Protein AF-A0A1Y4S9S2-F1 (afdb_monomer)

Solvent-accessible surface area (backbone atoms only — not comparable to full-atom values): 6920 Å² total; per-residue (Å²): 134,66,67,66,60,55,54,52,51,51,54,51,50,51,50,52,50,50,51,50,53,52,51,60,75,74,40,92,67,53,70,67,64,55,49,55,54,52,52,53,52,50,52,51,52,50,48,70,76,40,52,66,63,48,46,54,54,21,59,74,75,66,49,92,49,50,64,55,53,53,49,54,52,50,52,50,54,49,49,53,53,50,53,53,50,50,53,56,48,54,53,50,52,50,52,54,50,52,53,53,51,52,53,54,49,54,55,48,52,57,54,51,54,55,53,51,56,56,56,61,76,76,110

pLDDT: mean 79.93, std 11.78, range [45.0, 95.88]

Radius of gyration: 26.82 Å; Cα contacts (8 Å, |Δi|>4): 16; chains: 1; bounding box: 66×36×76 Å

Mean predicted aligned error: 12.56 Å

Foldseek 3Di:
DDPVVVVVVVVVVVVVVVVVVVVVVPDPPDPVVVVVVVVVVVVVVVCVVCVPVLVVVCVVVVHPDSVVVVVVVVVVVVVVVVVVVVVVVVVVVVVVVVVVVVVVVVVVVVVVVVVVVVVVVVD

Structure (mmCIF, N/CA/C/O backbone):
data_AF-A0A1Y4S9S2-F1
#
_entry.id   AF-A0A1Y4S9S2-F1
#
loop_
_atom_site.group_PDB
_atom_site.id
_atom_site.type_symbol
_atom_site.label_atom_id
_atom_site.label_alt_id
_atom_site.label_comp_id
_atom_site.label_asym_id
_atom_site.label_entity_id
_atom_site.label_seq_id
_atom_site.pdbx_PDB_ins_code
_atom_site.Cartn_x
_atom_site.Cartn_y
_atom_site.Cartn_z
_atom_site.occupancy
_atom_site.B_iso_or_equiv
_atom_site.auth_seq_id
_atom_site.auth_comp_id
_atom_site.auth_asym_id
_atom_site.auth_atom_id
_atom_site.pdbx_PDB_model_num
ATOM 1 N N . MET A 1 1 ? 31.345 -13.282 -11.438 1.00 52.09 1 MET A N 1
ATOM 2 C CA . MET A 1 1 ? 30.052 -12.894 -10.831 1.00 52.09 1 MET A CA 1
ATOM 3 C C . MET A 1 1 ? 29.555 -14.051 -9.983 1.00 52.09 1 MET A C 1
ATOM 5 O O . MET A 1 1 ? 29.360 -15.137 -10.509 1.00 52.09 1 MET A O 1
ATOM 9 N N . SER A 1 2 ? 29.512 -13.843 -8.668 1.00 60.62 2 SER A N 1
ATOM 10 C CA . SER A 1 2 ? 29.501 -14.897 -7.649 1.00 60.62 2 SER A CA 1
ATOM 11 C C . SER A 1 2 ? 28.221 -15.745 -7.669 1.00 60.62 2 SER A C 1
ATOM 13 O O . SER A 1 2 ? 27.110 -15.232 -7.546 1.00 60.62 2 SER A O 1
ATOM 15 N N . THR A 1 3 ? 28.394 -17.061 -7.787 1.00 78.38 3 THR A N 1
ATOM 16 C CA . THR A 1 3 ? 27.365 -18.112 -7.698 1.00 78.38 3 THR A CA 1
ATOM 17 C C . THR A 1 3 ? 26.517 -17.996 -6.426 1.00 78.38 3 THR A C 1
ATOM 19 O O . THR A 1 3 ? 25.351 -18.379 -6.429 1.00 78.38 3 THR A O 1
ATOM 22 N N . VAL A 1 4 ? 27.066 -17.385 -5.371 1.00 82.38 4 VAL A N 1
ATOM 23 C CA . VAL A 1 4 ? 26.377 -17.102 -4.104 1.00 82.38 4 VAL A CA 1
ATOM 24 C C . VAL A 1 4 ? 25.184 -16.164 -4.312 1.00 82.38 4 VAL A C 1
ATOM 26 O O . VAL A 1 4 ? 24.110 -16.430 -3.781 1.00 82.38 4 VAL A O 1
ATOM 29 N N . PHE A 1 5 ? 25.312 -15.129 -5.154 1.00 75.50 5 PHE A N 1
ATOM 30 C CA . PHE A 1 5 ? 24.183 -14.244 -5.472 1.00 75.50 5 PHE A CA 1
ATOM 31 C C . PHE A 1 5 ? 23.052 -14.998 -6.179 1.00 75.50 5 PHE A C 1
ATOM 33 O O . PHE A 1 5 ? 21.885 -14.756 -5.886 1.00 75.50 5 PHE A O 1
ATOM 40 N N . ARG A 1 6 ? 23.374 -15.950 -7.067 1.00 79.06 6 ARG A N 1
ATOM 41 C CA . ARG A 1 6 ? 22.359 -16.779 -7.742 1.00 79.06 6 ARG A CA 1
ATOM 42 C C . ARG A 1 6 ? 21.609 -17.672 -6.759 1.00 79.06 6 ARG A C 1
ATOM 44 O O . ARG A 1 6 ? 20.389 -17.746 -6.837 1.00 79.06 6 ARG A O 1
ATOM 51 N N . VAL A 1 7 ? 22.316 -18.314 -5.829 1.00 87.56 7 VAL A N 1
ATOM 52 C CA . VAL A 1 7 ? 21.688 -19.184 -4.822 1.00 87.56 7 VAL A CA 1
ATOM 53 C C . VAL A 1 7 ? 20.784 -18.376 -3.891 1.00 87.56 7 VAL A C 1
ATOM 55 O O . VAL A 1 7 ? 19.641 -18.767 -3.676 1.00 87.56 7 VAL A O 1
ATOM 58 N N . ILE A 1 8 ? 21.243 -17.216 -3.411 1.00 85.75 8 ILE A N 1
ATOM 59 C CA . ILE A 1 8 ? 20.430 -16.326 -2.568 1.00 85.75 8 ILE A CA 1
ATOM 60 C C . ILE A 1 8 ? 19.172 -15.872 -3.317 1.00 85.75 8 ILE A C 1
ATOM 62 O O . ILE A 1 8 ? 18.078 -15.948 -2.765 1.00 85.75 8 ILE A O 1
ATOM 66 N N . LEU A 1 9 ? 19.300 -15.464 -4.584 1.00 82.19 9 LEU A N 1
ATOM 67 C CA . LEU A 1 9 ? 18.153 -15.049 -5.394 1.00 82.19 9 LEU A CA 1
ATOM 68 C C . LEU A 1 9 ? 17.136 -16.178 -5.593 1.00 82.19 9 LEU A C 1
ATOM 70 O O . LEU A 1 9 ? 15.937 -15.926 -5.501 1.00 82.19 9 LEU A O 1
ATOM 74 N N . ILE A 1 10 ? 17.591 -17.413 -5.818 1.00 87.88 10 ILE A N 1
ATOM 75 C CA . ILE A 1 10 ? 16.707 -18.578 -5.965 1.00 87.88 10 ILE A CA 1
ATOM 76 C C . ILE A 1 10 ? 15.980 -18.873 -4.650 1.00 87.88 10 ILE A C 1
ATOM 78 O O . ILE A 1 10 ? 14.766 -19.061 -4.653 1.00 87.88 10 ILE A O 1
ATOM 82 N N . VAL A 1 11 ? 16.693 -18.872 -3.521 1.00 90.62 11 VAL A N 1
ATOM 83 C CA . VAL A 1 11 ? 16.102 -19.146 -2.202 1.00 90.62 11 VAL A CA 1
ATOM 84 C C . VAL A 1 11 ? 15.089 -18.069 -1.818 1.00 90.62 11 VAL A C 1
ATOM 86 O O . VAL A 1 11 ? 13.979 -18.398 -1.406 1.00 90.62 11 VAL A O 1
ATOM 89 N N . VAL A 1 12 ? 15.433 -16.792 -2.005 1.00 87.19 12 VAL A N 1
ATOM 90 C CA . VAL A 1 12 ? 14.524 -15.667 -1.746 1.00 87.19 12 VAL A CA 1
ATOM 91 C C . VAL A 1 12 ? 13.315 -15.737 -2.676 1.00 87.19 12 VAL A C 1
ATOM 93 O O . VAL A 1 12 ? 12.193 -15.636 -2.199 1.00 87.19 12 VAL A O 1
ATOM 96 N N . SER A 1 13 ? 13.509 -16.000 -3.971 1.00 77.19 13 SER A N 1
ATOM 97 C CA . SER A 1 13 ? 12.412 -16.148 -4.935 1.00 77.19 13 SER A CA 1
ATOM 98 C C . SER A 1 13 ? 11.460 -17.288 -4.565 1.00 77.19 13 SER A C 1
ATOM 100 O O . SER A 1 13 ? 10.243 -17.090 -4.576 1.00 77.19 13 SER A O 1
ATOM 102 N N . LEU A 1 14 ? 11.982 -18.456 -4.178 1.00 88.88 14 LEU A N 1
ATOM 103 C CA . LEU A 1 14 ? 11.169 -19.593 -3.741 1.00 88.88 14 LEU A CA 1
ATOM 104 C C . LEU A 1 14 ? 10.422 -19.290 -2.440 1.00 88.88 14 LEU A C 1
ATOM 106 O O . LEU A 1 14 ? 9.231 -19.581 -2.349 1.00 88.88 14 LEU A O 1
ATOM 110 N N . LEU A 1 15 ? 11.077 -18.653 -1.464 1.00 86.88 15 LEU A N 1
ATOM 111 C CA . LEU A 1 15 ? 10.440 -18.218 -0.219 1.00 86.88 15 LEU A CA 1
ATOM 112 C C . LEU A 1 15 ? 9.332 -17.198 -0.475 1.00 86.88 15 LEU A C 1
ATOM 114 O O . LEU A 1 15 ? 8.230 -17.352 0.047 1.00 86.88 15 LEU A O 1
ATOM 118 N N . THR A 1 16 ? 9.591 -16.187 -1.301 1.00 76.81 16 THR A N 1
ATOM 119 C CA . THR A 1 16 ? 8.603 -15.174 -1.683 1.00 76.81 16 THR A CA 1
ATOM 120 C C . THR A 1 16 ? 7.426 -15.816 -2.413 1.00 76.81 16 THR A C 1
ATOM 122 O O . THR A 1 16 ? 6.278 -15.542 -2.076 1.00 76.81 16 THR A O 1
ATOM 125 N N . THR A 1 17 ? 7.691 -16.727 -3.350 1.00 77.81 17 THR A N 1
ATOM 126 C CA . THR A 1 17 ? 6.655 -17.451 -4.101 1.00 77.81 17 THR A CA 1
ATOM 127 C C . THR A 1 17 ? 5.808 -18.321 -3.176 1.00 77.81 17 THR A C 1
ATOM 129 O O . THR A 1 17 ? 4.581 -18.277 -3.238 1.00 77.81 17 THR A O 1
ATOM 132 N N . PHE A 1 18 ? 6.440 -19.064 -2.265 1.00 84.25 18 PHE A N 1
ATOM 133 C CA . PHE A 1 18 ? 5.747 -19.890 -1.279 1.00 84.25 18 PHE A CA 1
ATOM 134 C C . PHE A 1 18 ? 4.905 -19.047 -0.316 1.00 84.25 18 PHE A C 1
ATOM 136 O O . PHE A 1 18 ? 3.756 -19.387 -0.032 1.00 84.25 18 PHE A O 1
ATOM 143 N N . TYR A 1 19 ? 5.444 -17.920 0.151 1.00 76.25 19 TYR A N 1
ATOM 144 C CA . TYR A 1 19 ? 4.732 -16.998 1.029 1.00 76.25 19 TYR A CA 1
ATOM 145 C C . TYR A 1 19 ? 3.510 -16.396 0.327 1.00 76.25 19 TYR A C 1
ATOM 147 O O . TYR A 1 19 ? 2.422 -16.401 0.897 1.00 76.25 19 TYR A O 1
ATOM 155 N N . ILE A 1 20 ? 3.656 -15.958 -0.929 1.00 70.75 20 ILE A N 1
ATOM 156 C CA . ILE A 1 20 ? 2.556 -15.444 -1.757 1.00 70.75 20 ILE A CA 1
ATOM 157 C C . ILE A 1 20 ? 1.492 -16.526 -1.980 1.00 70.75 20 ILE A C 1
ATOM 159 O O . ILE A 1 20 ? 0.319 -16.271 -1.721 1.00 70.75 20 ILE A O 1
ATOM 163 N N . LEU A 1 21 ? 1.876 -17.744 -2.379 1.00 72.81 21 LEU A N 1
ATOM 164 C CA . LEU A 1 21 ? 0.946 -18.862 -2.598 1.00 72.81 21 LEU A CA 1
ATOM 165 C C . LEU A 1 21 ? 0.169 -19.230 -1.329 1.00 72.81 21 LEU A C 1
ATOM 167 O O . LEU A 1 21 ? -1.046 -19.432 -1.375 1.00 72.81 21 LEU A O 1
ATOM 171 N N . LYS A 1 22 ? 0.851 -19.280 -0.179 1.00 69.88 22 LYS A N 1
ATOM 172 C CA . LYS A 1 22 ? 0.212 -19.549 1.114 1.00 69.88 22 LYS A CA 1
ATOM 173 C C . LYS A 1 22 ? -0.766 -18.436 1.491 1.00 69.88 22 LYS A C 1
ATOM 175 O O . LYS A 1 22 ? -1.872 -18.733 1.940 1.00 69.88 22 LYS A O 1
ATOM 180 N N . LYS A 1 23 ? -0.394 -17.172 1.256 1.00 59.22 23 LYS A N 1
ATOM 181 C CA . LYS A 1 23 ? -1.247 -16.006 1.525 1.00 59.22 23 LYS A CA 1
ATOM 182 C C . LYS A 1 23 ? -2.487 -15.980 0.619 1.00 59.22 23 LYS A C 1
ATOM 184 O O . LYS A 1 23 ? -3.575 -15.705 1.111 1.00 59.22 23 LYS A O 1
ATOM 189 N N . ILE A 1 24 ? -2.336 -16.334 -0.663 1.00 62.34 24 ILE A N 1
ATOM 190 C CA . ILE A 1 24 ? -3.434 -16.453 -1.642 1.00 62.34 24 ILE A CA 1
ATOM 191 C C . ILE A 1 24 ? -4.425 -17.551 -1.240 1.00 62.34 24 ILE A C 1
ATOM 193 O O . ILE A 1 24 ? -5.630 -17.372 -1.376 1.00 62.34 24 ILE A O 1
ATOM 197 N N . ARG A 1 25 ? -3.939 -18.691 -0.733 1.00 56.62 25 ARG A N 1
ATOM 198 C CA . ARG A 1 25 ? -4.802 -19.828 -0.378 1.00 56.62 25 ARG A CA 1
ATOM 199 C C . ARG A 1 25 ? -5.514 -19.665 0.971 1.00 56.62 25 ARG A C 1
ATOM 201 O O . ARG A 1 25 ? -6.569 -20.263 1.153 1.00 56.62 25 ARG A O 1
ATOM 208 N N . GLN A 1 26 ? -4.949 -18.911 1.920 1.00 49.69 26 GLN A N 1
ATOM 209 C CA . GLN A 1 26 ? -5.504 -18.793 3.280 1.00 49.69 26 GLN A CA 1
ATOM 210 C C . GLN A 1 26 ? -6.431 -17.600 3.511 1.00 49.69 26 GLN A C 1
ATOM 212 O O . GLN A 1 26 ? -7.182 -17.620 4.482 1.00 49.69 26 GLN A O 1
ATOM 217 N N . SER A 1 27 ? -6.447 -16.606 2.629 1.00 45.00 27 SER A N 1
ATOM 218 C CA . SER A 1 27 ? -7.329 -15.457 2.793 1.00 45.00 27 SER A CA 1
ATOM 219 C C . SER A 1 27 ? -8.084 -15.184 1.510 1.00 45.00 27 SER A C 1
ATOM 221 O O . SER A 1 27 ? -7.522 -15.238 0.421 1.00 45.00 27 SER A O 1
ATOM 223 N N . LYS A 1 28 ? -9.343 -14.778 1.667 1.00 48.00 28 LYS A N 1
ATOM 224 C CA . LYS A 1 28 ? -10.078 -13.887 0.765 1.00 48.00 28 LYS A CA 1
ATOM 225 C C . LYS A 1 28 ? -9.296 -12.573 0.551 1.00 48.00 28 LYS A C 1
ATOM 227 O O . LYS A 1 28 ? -9.800 -11.501 0.865 1.00 48.00 28 LYS A O 1
ATOM 232 N N . LEU A 1 29 ? -8.033 -12.635 0.130 1.00 49.22 29 LEU A N 1
ATOM 233 C CA . LEU A 1 29 ? -7.246 -11.461 -0.200 1.00 49.22 29 LEU A CA 1
ATOM 234 C C . LEU A 1 29 ? -7.901 -10.879 -1.435 1.00 49.22 29 LEU A C 1
ATOM 236 O O . LEU A 1 29 ? -7.838 -11.462 -2.516 1.00 49.22 29 LEU A O 1
ATOM 240 N N . GLN A 1 30 ? -8.622 -9.792 -1.182 1.00 52.72 30 GLN A N 1
ATOM 241 C CA . GLN A 1 30 ? -9.457 -9.069 -2.116 1.00 52.72 30 GLN A CA 1
ATOM 242 C C . GLN A 1 30 ? -8.754 -8.991 -3.465 1.00 52.72 30 GLN A C 1
ATOM 244 O O . GLN A 1 30 ? -7.582 -8.620 -3.556 1.00 52.72 30 GLN A O 1
ATOM 249 N N . ILE A 1 31 ? -9.498 -9.349 -4.506 1.00 54.12 31 ILE A N 1
ATOM 250 C CA . ILE A 1 31 ? -9.125 -9.222 -5.916 1.00 54.12 31 ILE A CA 1
ATOM 251 C C . ILE A 1 31 ? -8.441 -7.858 -6.191 1.00 54.12 31 ILE A C 1
ATOM 253 O O . ILE A 1 31 ? -7.527 -7.790 -7.010 1.00 54.12 31 ILE A O 1
ATOM 257 N N . GLU A 1 32 ? -8.778 -6.813 -5.424 1.00 57.97 32 GLU A N 1
ATOM 258 C CA . GLU A 1 32 ? -8.104 -5.505 -5.374 1.00 57.97 32 GLU A CA 1
ATOM 259 C C . GLU A 1 32 ? -6.574 -5.551 -5.243 1.00 57.97 32 GLU A C 1
ATOM 261 O O . GLU A 1 32 ? -5.880 -4.891 -6.019 1.00 57.97 32 GLU A O 1
ATOM 266 N N . TYR A 1 33 ? -6.006 -6.332 -4.317 1.00 66.94 33 TYR A N 1
ATOM 267 C CA . TYR A 1 33 ? -4.549 -6.340 -4.132 1.00 66.94 33 TYR A CA 1
ATOM 268 C C . TYR A 1 33 ? -3.828 -7.004 -5.307 1.00 66.94 33 TYR A C 1
ATOM 270 O O . TYR A 1 33 ? -2.746 -6.562 -5.697 1.00 66.94 33 TYR A O 1
ATOM 278 N N . ALA A 1 34 ? -4.418 -8.051 -5.890 1.00 70.94 34 ALA A N 1
ATOM 279 C CA . ALA A 1 34 ? -3.856 -8.729 -7.054 1.00 70.94 34 ALA A CA 1
ATOM 280 C C . ALA A 1 34 ? -3.894 -7.834 -8.303 1.00 70.94 34 ALA A C 1
ATOM 282 O O . ALA A 1 34 ? -2.924 -7.814 -9.058 1.00 70.94 34 ALA A O 1
ATOM 283 N N . ILE A 1 35 ? -4.961 -7.046 -8.484 1.00 75.31 35 ILE A N 1
ATOM 284 C CA . ILE A 1 35 ? -5.088 -6.093 -9.595 1.00 75.31 35 ILE A CA 1
ATOM 285 C C . ILE A 1 35 ? -3.940 -5.081 -9.584 1.00 75.31 35 ILE A C 1
ATOM 287 O O . ILE A 1 35 ? -3.328 -4.867 -10.629 1.00 75.31 35 ILE A O 1
ATOM 291 N N . PHE A 1 36 ? -3.591 -4.505 -8.426 1.00 78.19 36 PHE A N 1
ATOM 292 C CA . PHE A 1 36 ? -2.463 -3.569 -8.333 1.00 78.19 36 PHE A CA 1
ATOM 293 C C . PHE A 1 36 ? -1.154 -4.204 -8.823 1.00 78.19 36 PHE A C 1
ATOM 295 O O . PHE A 1 36 ? -0.444 -3.610 -9.631 1.00 78.19 36 PHE A O 1
ATOM 302 N N . TRP A 1 37 ? -0.851 -5.430 -8.383 1.00 78.81 37 TRP A N 1
ATOM 303 C CA . TRP A 1 37 ? 0.366 -6.144 -8.786 1.00 78.81 37 TRP A CA 1
ATOM 304 C C . TRP A 1 37 ? 0.371 -6.545 -10.264 1.00 78.81 37 TRP A C 1
ATOM 306 O O . TRP A 1 37 ? 1.412 -6.452 -10.914 1.00 78.81 37 TRP A O 1
ATOM 316 N N . ILE A 1 38 ? -0.775 -6.952 -10.813 1.00 78.50 38 ILE A N 1
ATOM 317 C CA . ILE A 1 38 ? -0.923 -7.261 -12.242 1.00 78.50 38 ILE A CA 1
ATOM 318 C C . ILE A 1 38 ? -0.703 -5.999 -13.084 1.00 78.50 38 ILE A C 1
ATOM 320 O O . ILE A 1 38 ? 0.043 -6.031 -14.061 1.00 78.50 38 ILE A O 1
ATOM 324 N N . LEU A 1 39 ? -1.297 -4.873 -12.685 1.00 81.00 39 LEU A N 1
ATOM 325 C CA . LEU A 1 39 ? -1.157 -3.592 -13.378 1.00 81.00 39 LEU A CA 1
ATOM 326 C C . LEU A 1 39 ? 0.290 -3.082 -13.298 1.00 81.00 39 LEU A C 1
ATOM 328 O O . LEU A 1 39 ? 0.855 -2.656 -14.303 1.00 81.00 39 LEU A O 1
ATOM 332 N N . PHE A 1 40 ? 0.930 -3.228 -12.137 1.00 82.38 40 PHE A N 1
ATOM 333 C CA . PHE A 1 40 ? 2.346 -2.922 -11.930 1.00 82.38 40 PHE A CA 1
ATOM 334 C C . PHE A 1 40 ? 3.266 -3.751 -12.842 1.00 82.38 40 PHE A C 1
ATOM 336 O O . PHE A 1 40 ? 4.162 -3.203 -13.486 1.00 82.38 40 PHE A O 1
ATOM 343 N N . ALA A 1 41 ? 3.020 -5.061 -12.950 1.00 82.38 41 ALA A N 1
ATOM 344 C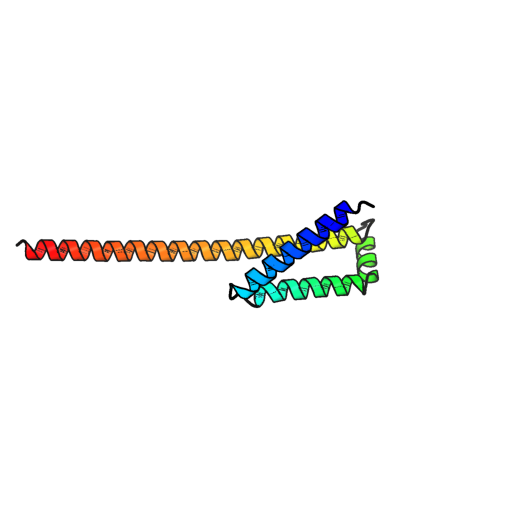 CA . ALA A 1 41 ? 3.741 -5.935 -13.874 1.00 82.38 41 ALA A CA 1
ATOM 345 C C . ALA A 1 41 ? 3.495 -5.549 -15.345 1.00 82.38 41 ALA A C 1
ATOM 347 O O . ALA A 1 41 ? 4.429 -5.548 -16.145 1.00 82.38 41 ALA A O 1
ATOM 348 N N . GLY A 1 42 ? 2.268 -5.155 -15.696 1.00 85.50 42 GLY A N 1
ATOM 349 C CA . GLY A 1 42 ? 1.933 -4.639 -17.025 1.00 85.50 42 GLY A CA 1
ATOM 350 C C . GLY A 1 42 ? 2.713 -3.371 -17.383 1.00 85.50 42 GLY A C 1
ATOM 351 O O . GLY A 1 42 ? 3.288 -3.290 -18.467 1.00 85.50 42 GLY A O 1
ATOM 352 N N . VAL A 1 43 ? 2.813 -2.412 -16.456 1.00 83.25 43 VAL A N 1
ATOM 353 C CA . VAL A 1 43 ? 3.613 -1.185 -16.634 1.00 83.25 43 VAL A CA 1
ATOM 354 C C . VAL A 1 43 ? 5.099 -1.509 -16.821 1.00 83.25 43 VAL A C 1
ATOM 356 O O . VAL A 1 43 ? 5.747 -0.918 -17.683 1.00 83.25 43 VAL A O 1
ATOM 359 N N . LEU A 1 44 ? 5.638 -2.484 -16.079 1.00 81.31 44 LEU A N 1
ATOM 360 C CA . LEU A 1 44 ? 7.016 -2.958 -16.266 1.00 81.31 44 LEU A CA 1
ATOM 361 C C . LEU A 1 44 ? 7.254 -3.524 -17.670 1.00 81.31 44 LEU A C 1
ATOM 363 O O . LEU A 1 44 ? 8.245 -3.174 -18.311 1.00 81.31 44 LEU A O 1
ATOM 367 N N . ILE A 1 45 ? 6.347 -4.373 -18.158 1.00 80.25 45 ILE A N 1
ATOM 368 C CA . ILE A 1 45 ? 6.431 -4.932 -19.514 1.00 80.25 45 ILE A CA 1
ATOM 369 C C . ILE A 1 45 ? 6.368 -3.806 -20.550 1.00 80.25 45 ILE A C 1
ATOM 371 O O . ILE A 1 45 ? 7.156 -3.795 -21.494 1.00 80.25 45 ILE A O 1
ATOM 375 N N . LEU A 1 46 ? 5.493 -2.820 -20.349 1.00 81.44 46 LEU A N 1
ATOM 376 C CA . LEU A 1 46 ? 5.348 -1.683 -21.253 1.00 81.44 46 LEU A CA 1
ATOM 377 C C . LEU A 1 46 ? 6.628 -0.833 -21.311 1.00 81.44 46 LEU A C 1
ATOM 379 O O . LEU A 1 46 ? 7.093 -0.506 -22.400 1.00 81.44 46 LEU A O 1
ATOM 383 N N . PHE A 1 47 ? 7.272 -0.560 -20.172 1.00 76.56 47 PHE A N 1
ATOM 384 C CA . PHE A 1 47 ? 8.584 0.100 -20.160 1.00 76.56 47 PHE A CA 1
ATOM 385 C C . PHE A 1 47 ? 9.694 -0.751 -20.781 1.00 76.56 47 PHE A C 1
ATOM 387 O O . PHE A 1 47 ? 10.590 -0.201 -21.422 1.00 76.56 47 PHE A O 1
ATOM 394 N N . SER A 1 48 ? 9.632 -2.078 -20.637 1.00 76.38 48 SER A N 1
ATOM 395 C CA . SER A 1 48 ? 10.592 -2.987 -21.267 1.00 76.38 48 SER A CA 1
ATOM 396 C C . SER A 1 48 ? 10.456 -3.024 -22.792 1.00 76.38 48 SER A C 1
ATOM 398 O O . SER A 1 48 ? 11.464 -3.175 -23.479 1.00 76.38 48 SER A O 1
ATOM 400 N N . LEU A 1 49 ? 9.237 -2.903 -23.325 1.00 79.44 49 LEU A N 1
ATOM 401 C CA . LEU A 1 49 ? 8.974 -2.886 -24.768 1.00 79.44 49 LEU A CA 1
ATOM 402 C C . LEU A 1 49 ? 9.233 -1.509 -25.394 1.00 79.44 49 LEU A C 1
ATOM 404 O O . LEU A 1 49 ? 9.651 -1.432 -26.548 1.00 79.44 49 LEU A O 1
ATOM 408 N N . PHE A 1 50 ? 9.035 -0.426 -24.634 1.00 78.88 50 PHE A N 1
ATOM 409 C CA . PHE A 1 50 ? 9.168 0.953 -25.116 1.00 78.88 50 PHE A CA 1
ATOM 410 C C . PHE A 1 50 ? 10.208 1.774 -24.323 1.00 78.88 50 PHE A C 1
ATOM 412 O O . PHE A 1 50 ? 9.870 2.801 -23.723 1.00 78.88 50 PHE A O 1
ATOM 419 N N . PRO A 1 51 ? 11.507 1.412 -24.367 1.00 73.75 51 PRO A N 1
ATOM 420 C CA . PRO A 1 51 ? 12.563 2.162 -23.679 1.00 73.75 51 PRO A CA 1
ATOM 421 C C . PRO A 1 51 ? 12.744 3.588 -24.233 1.00 73.75 51 PRO A C 1
ATOM 423 O O . PRO A 1 51 ? 13.260 4.473 -23.545 1.00 73.75 51 PRO A O 1
ATOM 426 N N . TRP A 1 52 ? 12.289 3.842 -25.466 1.00 73.56 52 TRP A N 1
ATOM 427 C CA . TRP A 1 52 ? 12.406 5.145 -26.120 1.00 73.56 52 TRP A CA 1
ATOM 428 C C . TRP A 1 52 ? 11.628 6.255 -25.395 1.00 73.56 52 TRP A C 1
ATOM 430 O O . TRP A 1 52 ? 12.185 7.335 -25.184 1.00 73.56 52 TRP A O 1
ATOM 440 N N . MET A 1 53 ? 10.40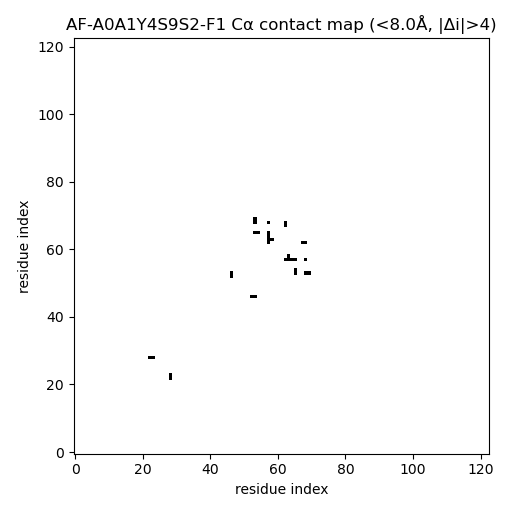4 5.978 -24.921 1.00 72.12 53 MET A N 1
ATOM 441 C CA . MET A 1 53 ? 9.586 6.943 -24.165 1.00 72.12 53 MET A CA 1
ATOM 442 C C . MET A 1 53 ? 10.264 7.371 -22.860 1.00 72.12 53 MET A C 1
ATOM 444 O O . MET A 1 53 ? 10.321 8.558 -22.536 1.00 72.12 53 MET A O 1
ATOM 448 N N . VAL A 1 54 ? 10.836 6.406 -22.137 1.00 71.69 54 VAL A N 1
ATOM 449 C CA . VAL A 1 54 ? 11.570 6.668 -20.894 1.00 71.69 54 VAL A CA 1
ATOM 450 C C . VAL A 1 54 ? 12.813 7.504 -21.185 1.00 71.69 54 VAL A C 1
ATOM 452 O O . VAL A 1 54 ? 13.091 8.465 -20.471 1.00 71.69 54 VAL A O 1
ATOM 455 N N . SER A 1 55 ? 13.543 7.196 -22.262 1.00 73.19 55 SER A N 1
ATOM 456 C CA . SER A 1 55 ? 14.751 7.943 -22.629 1.00 73.19 55 SER A CA 1
ATOM 457 C C . SER A 1 55 ? 14.468 9.417 -22.962 1.00 73.19 55 SER A C 1
ATOM 459 O O . SER A 1 55 ? 15.246 10.286 -22.568 1.00 73.19 55 SER A O 1
ATOM 461 N N . MET A 1 56 ? 13.335 9.706 -23.617 1.00 76.19 56 MET A N 1
ATOM 462 C CA . MET A 1 56 ? 12.855 11.062 -23.917 1.00 76.19 56 MET A CA 1
ATOM 463 C C . MET A 1 56 ? 12.604 11.859 -22.631 1.00 76.19 56 MET A C 1
ATOM 465 O O . MET A 1 56 ? 13.160 12.943 -22.457 1.00 76.19 56 MET A O 1
ATOM 469 N N . LEU A 1 57 ? 11.841 11.289 -21.693 1.00 69.69 57 LEU A N 1
ATOM 470 C CA . LEU A 1 57 ? 11.532 11.926 -20.405 1.00 69.69 57 LEU A CA 1
ATOM 471 C C . LEU A 1 57 ? 12.783 12.134 -19.545 1.00 69.69 57 LEU A C 1
ATOM 473 O O . LEU A 1 57 ? 12.952 13.179 -18.921 1.00 69.69 57 LEU A O 1
ATOM 477 N N . THR A 1 58 ? 13.692 11.159 -19.557 1.00 75.62 58 THR A N 1
ATOM 478 C CA . THR A 1 58 ? 14.948 11.216 -18.800 1.00 75.62 58 THR A CA 1
ATOM 479 C C . THR A 1 58 ? 15.829 12.371 -19.286 1.00 75.62 58 THR A C 1
ATOM 481 O O . THR A 1 58 ? 16.371 13.112 -18.466 1.00 75.62 58 THR A O 1
ATOM 484 N N . ARG A 1 59 ? 15.922 12.575 -20.610 1.00 76.06 59 ARG A N 1
ATOM 485 C CA . ARG A 1 59 ? 16.644 13.713 -21.202 1.00 76.06 59 ARG A CA 1
ATOM 486 C C . ARG A 1 59 ? 15.991 15.052 -20.869 1.00 76.06 59 ARG A C 1
ATOM 488 O O . ARG A 1 59 ? 16.713 16.011 -20.628 1.00 76.06 59 ARG A O 1
ATOM 495 N N . LEU A 1 60 ? 14.658 15.108 -20.820 1.00 74.62 60 LEU A N 1
ATOM 496 C CA . LEU A 1 60 ? 13.916 16.328 -20.487 1.00 74.62 60 LEU A CA 1
ATOM 497 C C . LEU A 1 60 ? 14.140 16.770 -19.030 1.00 74.62 60 LEU A C 1
ATOM 499 O O . LEU A 1 60 ? 14.283 17.954 -18.754 1.00 74.62 60 LEU A O 1
ATOM 503 N N . ILE A 1 61 ? 14.194 15.804 -18.108 1.00 76.75 61 ILE A N 1
ATOM 504 C CA . ILE A 1 61 ? 14.415 16.027 -16.669 1.00 76.75 61 ILE A CA 1
ATOM 505 C C . ILE A 1 61 ? 15.912 16.223 -16.342 1.00 76.75 61 ILE A C 1
ATOM 507 O O . ILE A 1 61 ? 16.259 16.656 -15.247 1.00 76.75 61 ILE A O 1
ATOM 511 N N . GLY A 1 62 ? 16.815 15.930 -17.285 1.00 73.12 62 GLY A N 1
ATOM 512 C CA . GLY A 1 62 ? 18.265 16.052 -17.094 1.00 73.12 62 GLY A CA 1
ATOM 513 C C . GLY A 1 62 ? 18.899 14.886 -16.326 1.00 73.12 62 GLY A C 1
ATOM 514 O O . GLY A 1 62 ? 20.004 15.017 -15.802 1.00 73.12 62 GLY A O 1
ATOM 515 N N . MET A 1 63 ? 18.227 13.733 -16.245 1.00 79.75 63 MET A N 1
ATOM 516 C CA . MET A 1 63 ? 18.796 12.535 -15.624 1.00 79.75 63 MET A CA 1
ATOM 517 C C . MET A 1 63 ? 19.783 11.828 -16.566 1.00 79.75 63 MET A C 1
ATOM 519 O O . MET A 1 63 ? 19.547 11.693 -17.763 1.00 79.75 63 MET A O 1
ATOM 523 N N . GLN A 1 64 ? 20.899 11.334 -16.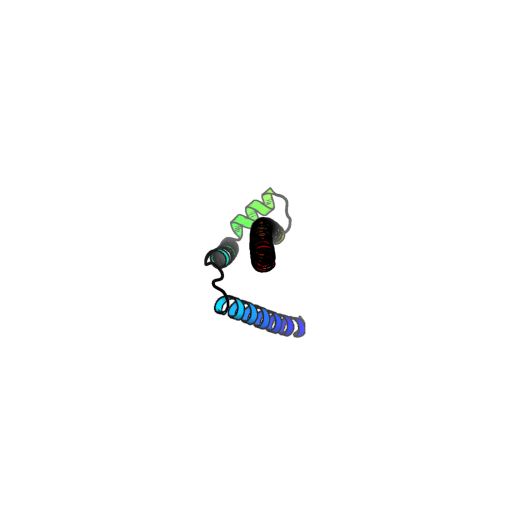020 1.00 72.62 64 GLN A N 1
ATOM 524 C CA . GLN A 1 64 ? 21.925 10.639 -16.815 1.00 72.62 64 GLN A CA 1
ATOM 525 C C . GLN A 1 64 ? 21.525 9.209 -17.200 1.00 72.62 64 GLN A C 1
ATOM 527 O O . GLN A 1 64 ? 21.806 8.767 -18.311 1.00 72.62 64 GLN A O 1
ATOM 532 N N . LEU A 1 65 ? 2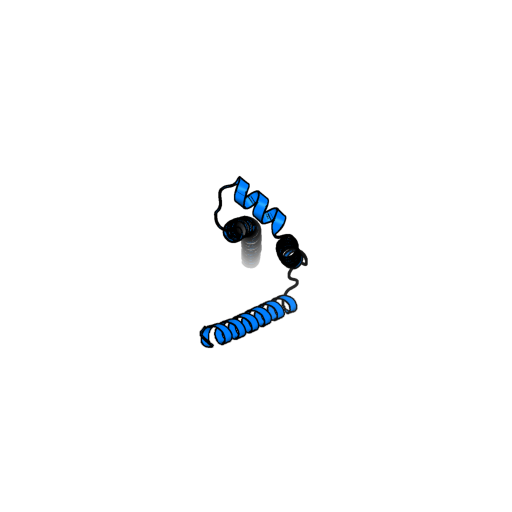0.865 8.478 -16.295 1.00 77.88 65 LEU A N 1
ATOM 533 C CA . LEU A 1 65 ? 20.468 7.086 -16.509 1.00 77.88 65 LEU A CA 1
ATOM 534 C C . LEU A 1 65 ? 18.938 6.964 -16.531 1.00 77.88 65 LEU A C 1
ATOM 536 O O . LEU A 1 65 ? 18.309 7.243 -15.508 1.00 77.88 65 LEU A O 1
ATOM 540 N N . PRO A 1 66 ? 18.331 6.471 -17.631 1.00 76.44 66 PRO A N 1
ATOM 541 C CA . PRO A 1 66 ? 16.885 6.221 -17.709 1.00 76.44 66 PRO A CA 1
ATOM 542 C C . PRO A 1 66 ? 16.367 5.298 -16.605 1.00 76.44 66 PRO A C 1
ATOM 544 O O . PRO A 1 66 ? 15.237 5.419 -16.140 1.00 76.44 66 PRO A O 1
ATOM 547 N N . VAL A 1 67 ? 17.238 4.410 -16.131 1.00 79.88 67 VAL A N 1
ATOM 548 C CA . VAL A 1 67 ? 16.975 3.496 -15.022 1.00 79.88 67 VAL A CA 1
ATOM 549 C C . VAL A 1 67 ? 16.653 4.252 -13.723 1.00 79.88 67 VAL A C 1
ATOM 551 O O . VAL A 1 67 ? 15.773 3.827 -12.979 1.00 79.88 67 VAL A O 1
ATOM 554 N N . ASN A 1 68 ? 17.285 5.402 -13.463 1.00 84.56 68 ASN A N 1
ATOM 555 C CA . ASN A 1 68 ? 17.029 6.186 -12.250 1.00 84.56 68 ASN A CA 1
ATOM 556 C C . ASN A 1 68 ? 15.628 6.805 -12.255 1.00 84.56 68 ASN A C 1
ATOM 558 O O . ASN A 1 68 ? 14.977 6.841 -11.214 1.00 84.56 68 ASN A O 1
ATOM 562 N N . PHE A 1 69 ? 15.139 7.237 -13.421 1.00 81.69 69 PHE A N 1
ATOM 563 C CA . PHE A 1 69 ? 13.766 7.722 -13.564 1.00 81.69 69 PHE A CA 1
ATOM 564 C C . PHE A 1 69 ? 12.758 6.609 -13.260 1.00 81.69 69 PHE A C 1
ATOM 566 O O . PHE A 1 69 ? 11.811 6.827 -12.508 1.00 81.69 69 PHE A O 1
ATOM 573 N N . ILE A 1 70 ? 13.002 5.403 -13.782 1.00 82.88 70 ILE A N 1
ATOM 574 C CA . ILE A 1 70 ? 12.170 4.225 -13.512 1.00 82.88 70 ILE A CA 1
ATOM 575 C C . ILE A 1 70 ? 12.155 3.909 -12.010 1.00 82.88 70 ILE A C 1
ATOM 577 O O . ILE A 1 70 ? 11.086 3.709 -11.435 1.00 82.88 70 ILE A O 1
ATOM 581 N N . PHE A 1 71 ? 13.319 3.913 -11.352 1.00 83.50 71 PHE A N 1
ATOM 582 C CA . PHE A 1 71 ? 13.396 3.705 -9.906 1.00 83.50 71 PHE A CA 1
ATOM 583 C C . PHE A 1 71 ? 12.630 4.769 -9.124 1.00 83.50 71 PHE A C 1
ATOM 585 O O . PHE A 1 71 ? 11.834 4.417 -8.257 1.00 83.50 71 PHE A O 1
ATOM 592 N N . LEU A 1 72 ? 12.828 6.051 -9.437 1.00 86.19 72 LEU A N 1
ATOM 593 C CA . LEU A 1 72 ? 12.138 7.150 -8.765 1.00 86.19 72 LEU A CA 1
ATOM 594 C C . LEU A 1 72 ? 10.619 7.035 -8.936 1.00 86.19 72 LEU A C 1
ATOM 596 O O . LEU A 1 72 ? 9.881 7.166 -7.962 1.00 86.19 72 LEU A O 1
ATOM 600 N N . PHE A 1 73 ? 10.160 6.715 -10.147 1.00 85.62 73 PHE A N 1
ATOM 601 C CA . PHE A 1 73 ? 8.749 6.481 -10.437 1.00 85.62 73 PHE A CA 1
ATOM 602 C C . PHE A 1 73 ? 8.179 5.328 -9.603 1.00 85.62 73 PHE A C 1
ATOM 604 O O . PHE A 1 73 ? 7.145 5.482 -8.956 1.00 85.62 73 PHE A O 1
ATOM 611 N N . PHE A 1 74 ? 8.868 4.185 -9.552 1.00 86.69 74 PHE A N 1
ATOM 612 C CA . PHE A 1 74 ? 8.405 3.043 -8.766 1.00 86.69 74 PHE A CA 1
ATOM 613 C C . PHE A 1 74 ? 8.418 3.303 -7.264 1.00 86.69 74 PHE A C 1
ATOM 615 O O . PHE A 1 74 ? 7.461 2.935 -6.588 1.00 86.69 74 PHE A O 1
ATOM 622 N N . ILE A 1 75 ? 9.454 3.960 -6.741 1.00 89.50 75 ILE A N 1
ATOM 623 C CA . ILE A 1 75 ? 9.511 4.363 -5.331 1.00 89.50 75 ILE A CA 1
ATOM 624 C C . ILE A 1 75 ? 8.329 5.275 -5.007 1.00 89.50 75 ILE A C 1
ATOM 626 O O . ILE A 1 75 ? 7.655 5.059 -4.003 1.00 89.50 75 ILE A O 1
ATOM 630 N N . PHE A 1 76 ? 8.034 6.246 -5.872 1.00 90.69 76 PHE A N 1
ATOM 631 C CA . PHE A 1 76 ? 6.901 7.146 -5.693 1.00 90.69 76 PHE A CA 1
ATOM 632 C C . PHE A 1 76 ? 5.562 6.393 -5.674 1.00 90.69 76 PHE A C 1
ATOM 634 O O . PHE A 1 76 ? 4.778 6.551 -4.739 1.00 90.69 76 PHE A O 1
ATOM 641 N N . VAL A 1 77 ? 5.321 5.514 -6.653 1.00 87.38 77 VAL A N 1
ATOM 642 C CA . VAL A 1 77 ? 4.107 4.678 -6.713 1.00 87.38 77 VAL A CA 1
ATOM 643 C C . VAL A 1 77 ? 3.975 3.798 -5.467 1.00 87.38 77 VAL A C 1
ATOM 645 O O . VAL A 1 77 ? 2.891 3.693 -4.890 1.00 87.38 77 VAL A O 1
ATOM 648 N N . LEU A 1 78 ? 5.072 3.184 -5.017 1.00 88.31 78 LEU A N 1
ATOM 649 C CA . LEU A 1 78 ? 5.088 2.358 -3.812 1.00 88.31 78 LEU A CA 1
ATOM 650 C C . LEU A 1 78 ? 4.823 3.174 -2.547 1.00 88.31 78 LEU A C 1
ATOM 652 O O . LEU A 1 78 ? 4.107 2.690 -1.673 1.00 88.31 78 LEU A O 1
ATOM 656 N N . LEU A 1 79 ? 5.347 4.398 -2.454 1.00 91.81 79 LEU A N 1
ATOM 657 C CA . LEU A 1 79 ? 5.100 5.303 -1.333 1.00 91.81 79 LEU A CA 1
ATOM 658 C C . LEU A 1 79 ? 3.614 5.657 -1.250 1.00 91.81 79 LEU A C 1
ATOM 660 O O . LEU A 1 79 ? 3.013 5.501 -0.190 1.00 91.81 79 LEU A O 1
ATOM 664 N N . VAL A 1 80 ? 2.994 6.036 -2.373 1.00 88.44 80 VAL A N 1
ATOM 665 C CA . VAL A 1 80 ? 1.547 6.299 -2.437 1.00 88.44 80 VAL A CA 1
ATOM 666 C C . VAL A 1 80 ? 0.753 5.056 -2.038 1.00 88.44 80 VAL A C 1
ATOM 668 O O . VAL A 1 80 ? -0.143 5.140 -1.201 1.00 88.44 80 VAL A O 1
ATOM 671 N N . LYS A 1 81 ? 1.109 3.878 -2.564 1.00 86.50 81 LYS A N 1
ATOM 672 C CA . LYS A 1 81 ? 0.463 2.614 -2.183 1.00 86.50 81 LYS A CA 1
ATOM 673 C C . LYS A 1 81 ? 0.611 2.328 -0.688 1.00 86.50 81 LYS A C 1
ATOM 675 O O . LYS A 1 81 ? -0.326 1.833 -0.065 1.00 86.50 81 LYS A O 1
ATOM 680 N N . MET A 1 82 ? 1.784 2.591 -0.115 1.00 88.94 82 MET A N 1
ATOM 681 C CA . MET A 1 82 ? 2.037 2.403 1.312 1.00 88.94 82 MET A CA 1
ATOM 682 C C . MET A 1 82 ? 1.164 3.345 2.137 1.00 88.94 82 MET A C 1
ATOM 684 O O . MET A 1 82 ? 0.526 2.896 3.079 1.00 88.94 82 MET A O 1
ATOM 688 N N . PHE A 1 83 ? 1.062 4.608 1.728 1.00 91.19 83 PHE A N 1
ATOM 689 C CA . PHE A 1 83 ? 0.212 5.599 2.376 1.00 91.19 83 PHE A CA 1
ATOM 690 C C . PHE A 1 83 ? -1.276 5.220 2.330 1.00 91.19 83 PHE A C 1
ATOM 692 O O . PHE A 1 83 ? -1.950 5.253 3.357 1.00 91.19 83 PHE A O 1
ATOM 699 N N . LEU A 1 84 ? -1.782 4.779 1.174 1.00 86.56 84 LEU A N 1
ATOM 700 C CA . LEU A 1 84 ? -3.160 4.287 1.046 1.00 86.56 84 LEU A CA 1
ATOM 701 C C . LEU A 1 84 ? -3.418 3.082 1.958 1.00 86.56 84 LEU A C 1
ATOM 703 O O . LEU A 1 84 ? -4.442 3.023 2.635 1.00 86.56 84 LEU A O 1
ATOM 707 N N . MET A 1 85 ? -2.458 2.159 2.033 1.00 87.50 85 MET A N 1
ATOM 708 C CA . MET A 1 85 ?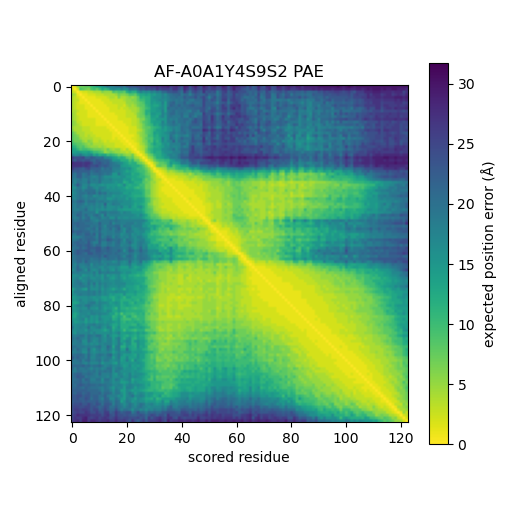 -2.532 1.016 2.942 1.00 87.50 85 MET A CA 1
ATOM 709 C C . MET A 1 85 ? -2.536 1.453 4.416 1.00 87.50 85 MET A C 1
ATOM 711 O O . MET A 1 85 ? -3.238 0.852 5.222 1.00 87.50 85 MET A O 1
ATOM 715 N N . THR A 1 86 ? -1.795 2.503 4.780 1.00 89.44 86 THR A N 1
ATOM 716 C CA . THR A 1 86 ? -1.828 3.076 6.134 1.00 89.44 86 THR A CA 1
ATOM 717 C C . THR A 1 86 ? -3.203 3.653 6.475 1.00 89.44 86 THR A C 1
ATOM 719 O O . THR A 1 86 ? -3.682 3.441 7.585 1.00 89.44 86 THR A O 1
ATOM 722 N N . IL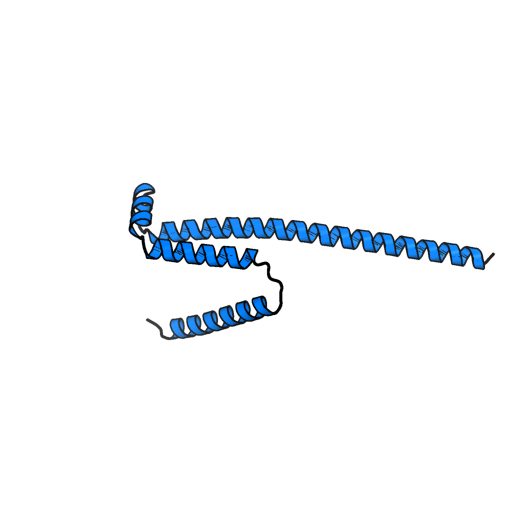E A 1 87 ? -3.868 4.333 5.535 1.00 86.25 87 ILE A N 1
ATOM 723 C CA . ILE A 1 87 ? -5.228 4.862 5.743 1.00 86.25 87 ILE A CA 1
ATOM 724 C C . ILE A 1 87 ? -6.237 3.725 5.939 1.00 86.25 87 ILE A C 1
ATOM 726 O O . ILE A 1 87 ? -7.061 3.772 6.856 1.00 86.25 87 ILE A O 1
ATOM 730 N N . GLU A 1 88 ? -6.170 2.697 5.092 1.00 86.75 88 GLU A N 1
ATOM 731 C CA . GLU A 1 88 ? -7.034 1.519 5.199 1.00 86.75 88 GLU A CA 1
ATOM 732 C C . GLU A 1 88 ? -6.850 0.830 6.558 1.00 86.75 88 GLU A C 1
ATOM 734 O O . GLU A 1 88 ? -7.829 0.544 7.253 1.00 86.75 88 GLU A O 1
ATOM 739 N N . LEU A 1 89 ? -5.594 0.651 6.979 1.00 88.25 89 LEU A N 1
ATOM 740 C CA . LEU A 1 89 ? -5.252 0.070 8.273 1.00 88.25 89 LEU A CA 1
ATOM 741 C C . LE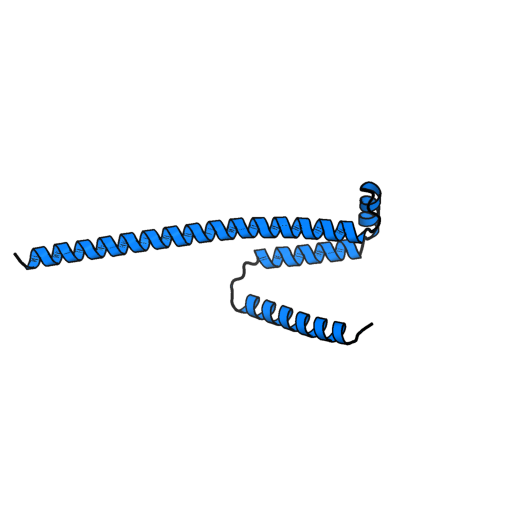U A 1 89 ? -5.785 0.912 9.437 1.00 88.25 89 LEU A C 1
ATOM 743 O O . LEU A 1 89 ? -6.431 0.370 10.327 1.00 88.25 89 LEU A O 1
ATOM 747 N N . SER A 1 90 ? -5.589 2.231 9.402 1.00 88.31 90 SER A N 1
ATOM 748 C CA . SER A 1 90 ? -6.084 3.138 10.445 1.00 88.31 90 SER A CA 1
ATOM 749 C C . SER A 1 90 ? -7.612 3.101 10.564 1.00 88.31 90 SER A C 1
ATOM 751 O O . SER A 1 90 ? -8.167 3.108 11.662 1.00 88.31 90 SER A O 1
ATOM 753 N N . THR A 1 91 ? -8.317 2.991 9.438 1.00 88.00 91 THR A N 1
ATOM 754 C CA . THR A 1 91 ? -9.780 2.854 9.433 1.00 88.00 91 THR A CA 1
ATOM 755 C C . THR A 1 91 ? -10.219 1.533 10.060 1.00 88.00 91 THR A C 1
ATOM 757 O O . THR A 1 91 ? -11.214 1.486 10.786 1.00 88.00 91 THR A O 1
ATOM 760 N N . LEU A 1 92 ? -9.484 0.452 9.792 1.00 90.50 92 LEU A N 1
ATOM 761 C CA . LEU A 1 92 ? -9.755 -0.852 10.383 1.00 90.50 92 LEU A CA 1
ATOM 762 C C . LEU A 1 92 ? -9.506 -0.847 11.897 1.00 90.50 92 LEU A C 1
ATOM 764 O O . LEU A 1 92 ? -10.338 -1.357 12.643 1.00 90.50 92 LEU A O 1
ATOM 768 N N . GLU A 1 93 ? -8.414 -0.233 12.353 1.00 90.88 93 GLU A N 1
ATOM 769 C CA . GLU A 1 93 ? -8.105 -0.071 13.779 1.00 90.88 93 GLU A CA 1
ATOM 770 C C . GLU A 1 93 ? -9.213 0.684 14.521 1.00 90.88 93 GLU A C 1
ATOM 772 O O . GLU A 1 93 ? -9.639 0.243 15.588 1.00 90.88 93 GLU A O 1
ATOM 777 N N . ASN A 1 94 ? -9.741 1.763 13.933 1.00 92.69 94 ASN A N 1
ATOM 778 C CA . ASN A 1 94 ? -10.866 2.502 14.512 1.00 92.69 94 ASN A CA 1
ATOM 779 C C . ASN A 1 94 ? -12.119 1.627 14.641 1.00 92.69 94 ASN A C 1
ATOM 781 O O . ASN A 1 94 ? -12.700 1.559 15.717 1.00 92.69 94 ASN A O 1
ATOM 785 N N . LYS A 1 95 ? -12.484 0.869 13.598 1.00 92.31 95 LYS A N 1
ATOM 786 C CA . LYS A 1 95 ? -13.642 -0.044 13.658 1.00 92.31 95 LYS A CA 1
ATOM 787 C C . LYS A 1 95 ? -13.490 -1.114 14.735 1.00 92.31 95 LYS A C 1
ATOM 789 O O . LYS A 1 95 ? -14.447 -1.422 15.435 1.00 92.31 95 LYS A O 1
ATOM 794 N N . VAL A 1 96 ? -12.296 -1.694 14.865 1.00 93.31 96 VAL A N 1
ATOM 795 C CA . VAL A 1 96 ? -12.008 -2.690 15.909 1.00 93.31 96 VAL A CA 1
ATOM 796 C C . VAL A 1 96 ? -12.127 -2.062 17.297 1.00 93.31 96 VAL A C 1
ATOM 798 O O . VAL A 1 96 ? -12.678 -2.686 18.205 1.00 93.31 96 VAL A O 1
ATOM 801 N N . LYS A 1 97 ? -11.649 -0.825 17.466 1.00 93.44 97 LYS A N 1
ATOM 802 C CA . LYS A 1 97 ? -11.781 -0.078 18.718 1.00 93.44 97 LYS A CA 1
ATOM 803 C C . LYS A 1 97 ? -13.247 0.190 19.065 1.00 93.44 97 LYS A C 1
ATOM 805 O O . LYS A 1 97 ? -13.632 -0.093 20.196 1.00 93.44 97 LYS A O 1
ATOM 810 N N . ASP A 1 98 ? -14.046 0.655 18.108 1.00 95.38 98 ASP A N 1
ATOM 811 C CA . ASP A 1 98 ? -15.473 0.939 18.306 1.00 95.38 98 ASP A CA 1
ATOM 812 C C . ASP A 1 98 ? -16.240 -0.332 18.708 1.00 95.38 98 ASP A C 1
ATOM 814 O O . ASP A 1 98 ? -16.931 -0.342 19.724 1.00 95.38 98 ASP A O 1
ATOM 818 N N . LEU A 1 99 ? -16.019 -1.445 17.996 1.00 94.06 99 LEU A N 1
ATOM 819 C CA . LEU A 1 99 ? -16.604 -2.754 18.322 1.00 94.06 99 LEU A CA 1
ATOM 820 C C . LEU A 1 99 ? -16.221 -3.233 19.728 1.00 94.06 99 LEU A C 1
ATOM 822 O O . LEU A 1 99 ? -17.047 -3.777 20.456 1.00 94.06 99 LEU A O 1
ATOM 826 N N . THR A 1 100 ? -14.963 -3.031 20.124 1.00 94.81 100 THR A N 1
ATOM 827 C CA . THR A 1 100 ? -14.484 -3.419 21.460 1.00 94.81 100 THR A CA 1
ATOM 828 C C . THR A 1 100 ? -15.157 -2.585 22.552 1.00 94.81 100 THR A C 1
ATOM 830 O O . THR A 1 100 ? -15.459 -3.102 23.626 1.00 94.81 100 THR A O 1
ATOM 833 N N . GLN A 1 101 ? -15.401 -1.298 22.291 1.00 93.69 101 GLN A N 1
ATOM 834 C CA . GLN A 1 101 ? -16.103 -0.419 23.225 1.00 93.69 101 GLN A CA 1
ATOM 835 C C . GLN A 1 101 ? -17.583 -0.783 23.356 1.00 93.69 101 GLN A C 1
ATOM 837 O O . GLN A 1 101 ? -18.091 -0.806 24.474 1.00 93.69 101 GLN A O 1
ATOM 842 N N . GLU A 1 102 ? -18.251 -1.105 22.250 1.00 95.31 102 GLU A N 1
ATOM 843 C CA . GLU A 1 102 ? -19.646 -1.558 22.249 1.00 95.31 102 GLU A CA 1
ATOM 844 C C . GLU A 1 102 ? -19.812 -2.853 23.059 1.00 95.31 102 GLU A C 1
ATOM 846 O O . GLU A 1 102 ? -20.643 -2.907 23.963 1.00 95.31 102 GLU A O 1
ATOM 851 N N . LEU A 1 10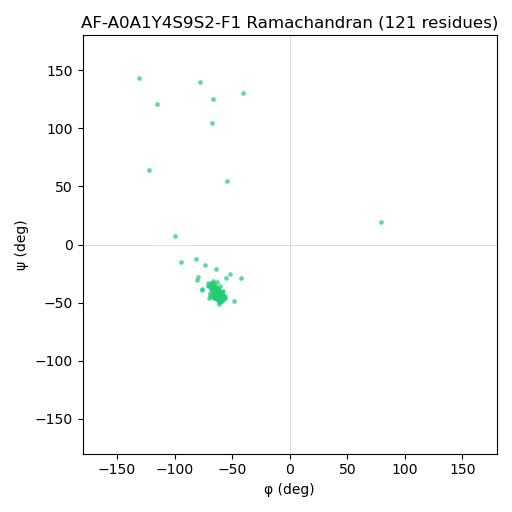3 ? -18.928 -3.836 22.846 1.00 94.62 103 LEU A N 1
ATOM 852 C CA . LEU A 1 103 ? -18.866 -5.070 23.643 1.00 94.62 103 LEU A CA 1
ATOM 853 C C . LEU A 1 103 ? -18.690 -4.799 25.145 1.00 94.62 103 LEU A C 1
ATOM 855 O O . LEU A 1 103 ? -19.364 -5.412 25.969 1.00 94.62 103 LEU A O 1
ATOM 859 N N . ALA A 1 104 ? -17.803 -3.870 25.513 1.00 93.88 104 ALA A N 1
ATOM 860 C CA . ALA A 1 104 ? -17.560 -3.532 26.914 1.00 93.88 104 ALA A CA 1
ATOM 861 C C . ALA A 1 104 ? -18.766 -2.845 27.583 1.00 93.88 104 ALA A C 1
ATOM 863 O O . ALA A 1 104 ? -19.000 -3.040 28.778 1.00 93.88 104 ALA A O 1
ATOM 864 N N . LEU A 1 105 ? -19.521 -2.033 26.835 1.00 95.88 105 LEU A N 1
ATOM 865 C CA . LEU A 1 105 ? -20.757 -1.417 27.321 1.00 95.88 105 LEU A CA 1
ATOM 866 C C . LEU A 1 105 ? -21.859 -2.464 27.494 1.00 95.88 105 LEU A C 1
ATOM 868 O O . LEU A 1 105 ? -22.462 -2.516 28.563 1.00 95.88 105 LEU A O 1
ATOM 872 N N . GLU A 1 106 ? -22.052 -3.340 26.507 1.00 94.25 106 GLU A N 1
ATOM 873 C CA . GLU A 1 106 ? -23.045 -4.417 26.569 1.00 94.25 106 GLU A CA 1
ATOM 874 C C . GLU A 1 106 ? -22.777 -5.366 27.751 1.00 94.25 106 GLU A C 1
ATOM 876 O O . GLU A 1 106 ? -23.686 -5.739 28.495 1.00 94.25 106 GLU A O 1
ATOM 881 N N . GLU A 1 107 ? -21.513 -5.732 27.980 1.00 93.75 107 GLU A N 1
ATOM 882 C CA . GLU A 1 107 ? -21.135 -6.596 29.101 1.00 93.75 107 GLU A CA 1
ATOM 883 C C . GLU A 1 107 ? -21.369 -5.915 30.458 1.00 93.75 107 GLU A C 1
ATOM 885 O O . GLU A 1 107 ? -21.791 -6.562 31.422 1.00 93.75 107 GLU A O 1
ATOM 890 N N . LYS A 1 108 ? -21.167 -4.595 30.531 1.00 93.06 108 LYS A N 1
ATOM 891 C CA . LYS A 1 108 ? -21.466 -3.810 31.730 1.00 93.06 108 LYS A CA 1
ATOM 892 C C . LYS A 1 108 ? -22.970 -3.730 32.002 1.00 93.06 108 LYS A C 1
ATOM 894 O O . LYS A 1 108 ? -23.366 -3.924 33.149 1.00 93.06 108 LYS A O 1
ATOM 899 N N . GLU A 1 109 ? -23.788 -3.471 30.984 1.00 93.56 109 GLU A N 1
ATOM 900 C CA . GLU A 1 109 ? -25.251 -3.414 31.116 1.00 93.56 109 GLU A CA 1
ATOM 901 C C . GLU A 1 109 ? -25.805 -4.744 31.636 1.00 93.56 109 GLU A C 1
ATOM 903 O O . GLU A 1 109 ? -26.483 -4.768 32.663 1.00 93.56 109 GLU A O 1
ATOM 908 N N . ARG A 1 110 ? -25.392 -5.868 31.036 1.00 92.31 110 ARG A N 1
ATOM 909 C CA . ARG A 1 110 ? -25.767 -7.212 31.510 1.00 92.31 110 ARG A CA 1
ATOM 910 C C . ARG A 1 110 ? -25.342 -7.468 32.958 1.00 92.31 110 ARG A C 1
ATOM 912 O O . ARG A 1 110 ? -26.073 -8.096 33.724 1.00 92.31 110 ARG A O 1
ATOM 919 N N . ALA A 1 111 ? -24.152 -7.008 33.350 1.00 91.25 111 ALA A N 1
ATOM 920 C CA . ALA A 1 111 ? -23.665 -7.166 34.717 1.00 91.25 111 ALA A CA 1
ATOM 921 C C . ALA A 1 111 ? -24.455 -6.320 35.729 1.00 91.25 111 ALA A C 1
ATOM 923 O O . ALA A 1 111 ? -24.604 -6.730 36.883 1.00 91.25 111 ALA A O 1
ATOM 924 N N . ASP A 1 112 ? -24.941 -5.145 35.331 1.00 91.81 112 ASP A N 1
ATOM 925 C CA . ASP A 1 112 ? -25.745 -4.280 36.191 1.00 91.81 112 ASP A CA 1
ATOM 926 C C . ASP A 1 112 ? -27.191 -4.801 36.321 1.00 91.81 112 ASP A C 1
ATOM 928 O O . ASP A 1 112 ? -27.690 -4.875 37.447 1.00 91.81 112 ASP A O 1
ATOM 932 N N . GLU A 1 113 ? -27.800 -5.317 35.247 1.00 90.56 113 GLU A N 1
ATOM 933 C CA . GLU A 1 113 ? -29.104 -6.010 35.284 1.00 90.56 113 GLU A CA 1
ATOM 934 C C . GLU A 1 113 ? -29.100 -7.204 36.257 1.00 90.56 113 GLU A C 1
ATOM 936 O O . GLU A 1 113 ? -29.972 -7.330 37.123 1.00 90.56 113 GLU A O 1
ATOM 941 N N . GLN A 1 114 ? -28.061 -8.047 36.209 1.00 87.00 114 GLN A N 1
ATOM 942 C CA . GLN A 1 114 ? -27.918 -9.189 37.125 1.00 87.00 114 GLN A CA 1
ATOM 943 C C . GLN A 1 114 ? -27.781 -8.770 38.598 1.00 87.00 114 GLN A C 1
ATOM 945 O O . GLN A 1 114 ? -28.215 -9.490 39.506 1.00 87.00 114 GLN A O 1
ATOM 950 N N . LYS A 1 115 ? -27.169 -7.610 38.874 1.00 85.38 115 LYS A N 1
ATOM 951 C CA . LYS A 1 115 ? -27.082 -7.077 40.243 1.00 85.38 115 LYS A CA 1
ATOM 952 C C . LYS A 1 115 ? -28.439 -6.591 40.739 1.00 85.38 115 LYS A C 1
ATOM 954 O O . LYS A 1 115 ? -28.711 -6.722 41.934 1.00 85.38 115 LYS A O 1
ATOM 959 N N . GLU A 1 116 ? -29.269 -6.020 39.871 1.00 82.69 116 GLU A N 1
ATOM 960 C CA . GLU A 1 116 ? -30.616 -5.574 40.232 1.00 82.69 116 GLU A CA 1
ATOM 961 C C . GLU A 1 116 ? -31.551 -6.755 40.513 1.00 82.69 116 GLU A C 1
ATOM 963 O O . GLU A 1 116 ? -32.207 -6.768 41.560 1.00 82.69 116 GLU A O 1
ATOM 968 N N . GLU A 1 117 ? -31.525 -7.804 39.685 1.00 78.56 117 GLU A N 1
ATOM 969 C CA . GLU A 1 117 ? -32.292 -9.034 39.937 1.00 78.56 117 GLU A CA 1
ATOM 970 C C . GLU A 1 117 ? -31.911 -9.704 41.268 1.00 78.56 117 GLU A C 1
ATOM 972 O O . GLU A 1 117 ? -32.782 -10.114 42.044 1.00 78.56 117 GLU A O 1
ATOM 977 N N . ASN A 1 118 ? -30.613 -9.778 41.584 1.00 74.25 118 ASN A N 1
ATOM 978 C CA . ASN A 1 118 ? -30.146 -10.347 42.851 1.00 74.25 118 ASN A CA 1
ATOM 979 C C . ASN A 1 118 ? -30.550 -9.507 44.072 1.00 74.25 118 ASN A C 1
ATOM 981 O O . ASN A 1 118 ? -30.798 -10.066 45.140 1.00 74.25 118 ASN A O 1
ATOM 985 N N . LYS A 1 119 ? -30.663 -8.179 43.940 1.00 73.62 119 LYS A N 1
ATOM 986 C CA . LYS A 1 119 ? -31.1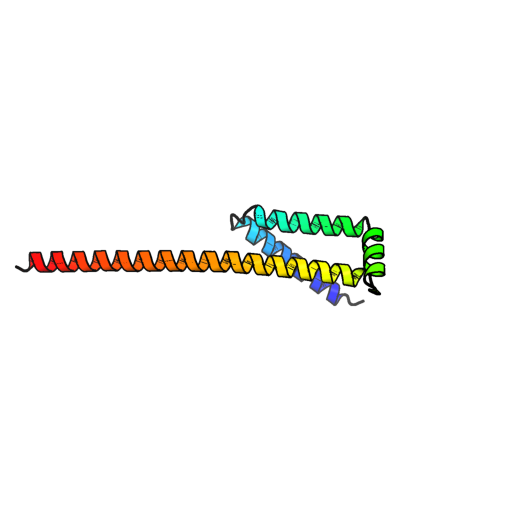89 -7.323 45.018 1.00 73.62 119 LYS A CA 1
ATOM 987 C C . LYS A 1 119 ? -32.692 -7.513 45.230 1.00 73.62 119 LYS A C 1
ATOM 989 O O . LYS A 1 119 ? -33.145 -7.401 46.367 1.00 73.62 119 LYS A O 1
ATOM 994 N N . GLY A 1 120 ? -33.448 -7.803 44.170 1.00 69.25 120 GLY A N 1
ATOM 995 C CA . GLY A 1 120 ? -34.888 -8.072 44.237 1.00 69.25 120 GLY A CA 1
ATOM 996 C C . GLY A 1 120 ? -35.238 -9.406 44.902 1.00 69.25 120 GLY A C 1
ATOM 997 O O . GLY A 1 120 ? -36.216 -9.472 45.632 1.00 69.25 120 GLY A O 1
ATOM 998 N N . LYS A 1 121 ? -34.418 -10.450 44.715 1.00 64.69 121 LYS A N 1
ATOM 999 C CA . LYS A 1 121 ? -34.615 -11.769 45.354 1.00 64.69 121 LYS A CA 1
ATOM 1000 C C . LYS A 1 121 ? -34.276 -11.819 46.849 1.00 64.69 121 LYS A C 1
ATOM 1002 O O . LYS A 1 121 ? -34.668 -12.771 47.515 1.00 64.69 121 LYS A O 1
ATOM 1007 N N . ASN A 1 122 ? -33.523 -10.844 47.356 1.00 59.72 122 ASN A N 1
ATOM 1008 C CA . ASN A 1 122 ? -33.051 -10.804 48.745 1.00 59.72 122 ASN A CA 1
ATOM 1009 C C . ASN A 1 122 ? -33.891 -9.880 49.655 1.00 59.72 122 ASN A C 1
ATOM 1011 O O . ASN A 1 122 ? -33.488 -9.616 50.789 1.00 59.72 122 ASN A O 1
ATOM 1015 N N . ARG A 1 123 ? -35.011 -9.354 49.147 1.00 54.31 123 ARG A N 1
ATOM 1016 C CA . ARG A 1 123 ? -36.041 -8.611 49.889 1.00 54.31 123 ARG A CA 1
ATOM 1017 C C . ARG A 1 123 ? -37.306 -9.449 49.985 1.00 54.31 123 ARG A C 1
ATOM 1019 O O . ARG A 1 123 ? -37.986 -9.310 51.022 1.00 54.31 123 ARG A O 1
#

Sequence (123 aa):
MSTVFRVILIVVSLLTTFYILKKIRQSKLQIEYAIFWILFAGVLILFSLFPWMVSMLTRLIGMQLPVNFIFLFFIFVLLVKMFLMTIELSTLENKVKDLTQELALEEKERADEQKEENKGKNR

Secondary structure (DSSP, 8-state):
--HHHHHHHHHHHHHHHHHHHHHHHHS---HHHHHHHHHHHHHHHHHHH-HHHHHHHHHHHT-S-HHHHHHHHHHHHHHHHHHHHHHHHHHHHHHHHHHHHHHHHHHHHHHHHHHHHHHHHT-